Protein AF-A0A8S3CP83-F1 (afdb_monomer_lite)

Secondary structure (DSSP, 8-state):
-HHHHHHHHHHHHHHHTT---HHHHSPP-B-TTSSBPTT-S---

Radius of gyration: 12.52 Å; chains: 1; bounding box: 32×27×20 Å

Sequence (44 a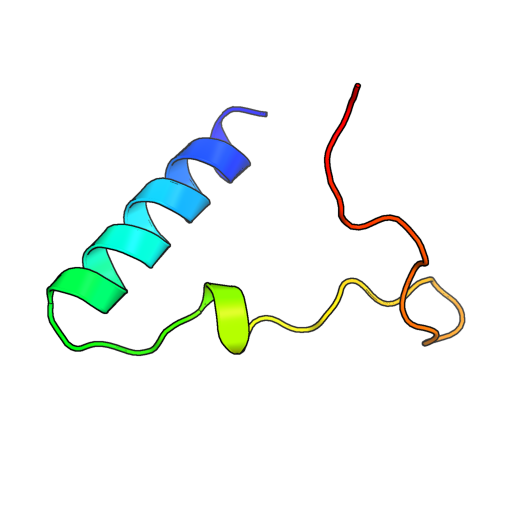a):
NKLLREKSHWEDRVKELGGTDFKKTAPKMLDNEGKEVPGNRGYK

Organism: NCBI:txid392030

pLDDT: mean 76.64, std 15.51, range [47.62, 96.44]

Foldseek 3Di:
DVVVVVVVVVLVVCVVVVHDNCVVVPPQPAPPVRHRPPDPPDDD

Structure (mmCIF, N/CA/C/O backbone):
data_AF-A0A8S3CP83-F1
#
_entry.id   AF-A0A8S3CP83-F1
#
loop_
_atom_site.group_PDB
_atom_site.id
_atom_site.type_symbol
_atom_site.label_atom_id
_atom_site.label_alt_id
_atom_site.label_comp_id
_atom_site.l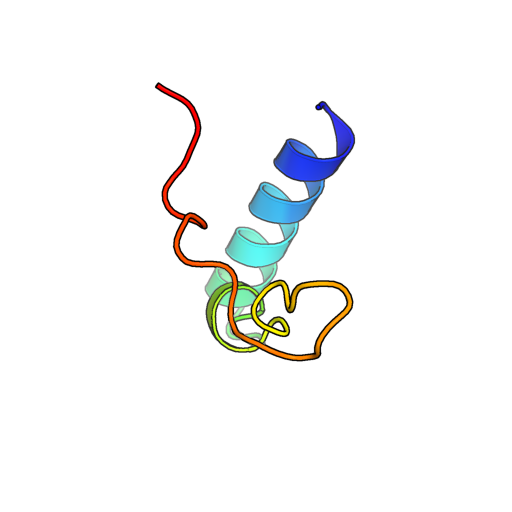abel_asym_id
_atom_site.label_entity_id
_atom_site.label_seq_id
_atom_site.pdbx_PDB_ins_code
_atom_site.Cartn_x
_atom_site.Cartn_y
_atom_site.Cartn_z
_atom_site.occupancy
_atom_site.B_iso_or_equiv
_atom_site.auth_seq_id
_atom_site.auth_comp_id
_atom_site.auth_asym_id
_atom_site.auth_atom_id
_atom_site.pdbx_PDB_model_num
ATOM 1 N N . ASN A 1 1 ? 13.314 4.983 -1.104 1.00 76.69 1 ASN A N 1
ATOM 2 C CA . ASN A 1 1 ? 12.453 5.110 -2.301 1.00 76.69 1 ASN A CA 1
ATOM 3 C C . ASN A 1 1 ? 11.158 5.828 -1.903 1.00 76.69 1 ASN A C 1
ATOM 5 O O . ASN A 1 1 ? 10.484 5.343 -1.001 1.00 76.69 1 ASN A O 1
ATOM 9 N N . LYS A 1 2 ? 10.859 7.001 -2.487 1.00 86.12 2 LYS A N 1
ATOM 10 C CA . LYS A 1 2 ? 9.696 7.841 -2.117 1.00 86.12 2 LYS A CA 1
ATOM 11 C C . LYS A 1 2 ? 8.362 7.174 -2.482 1.00 86.12 2 LYS A C 1
ATOM 13 O O . LYS A 1 2 ? 7.460 7.143 -1.654 1.00 86.12 2 LYS A O 1
ATOM 18 N N . LEU A 1 3 ? 8.295 6.558 -3.661 1.00 85.31 3 LEU A N 1
ATOM 19 C CA . LEU A 1 3 ? 7.086 5.910 -4.176 1.00 85.31 3 LEU A CA 1
ATOM 20 C C . LEU A 1 3 ? 6.675 4.691 -3.340 1.00 85.31 3 LEU A C 1
ATOM 22 O O . LEU A 1 3 ? 5.496 4.489 -3.082 1.00 85.31 3 LEU A O 1
ATOM 26 N N . LEU A 1 4 ? 7.642 3.906 -2.849 1.00 86.38 4 LEU A N 1
ATOM 27 C CA . LEU A 1 4 ? 7.343 2.754 -1.984 1.00 86.38 4 LEU A CA 1
ATOM 28 C C . LEU A 1 4 ? 6.750 3.166 -0.628 1.00 86.38 4 LEU A C 1
ATOM 30 O O . LEU A 1 4 ? 5.884 2.472 -0.102 1.00 86.38 4 LEU A O 1
ATOM 34 N N . ARG A 1 5 ? 7.199 4.296 -0.066 1.00 90.31 5 ARG A N 1
ATOM 35 C CA . ARG A 1 5 ? 6.644 4.831 1.188 1.00 90.31 5 ARG A CA 1
ATOM 36 C C . ARG A 1 5 ? 5.210 5.300 0.993 1.00 90.31 5 ARG A C 1
ATOM 38 O O . ARG A 1 5 ? 4.337 4.946 1.775 1.00 90.31 5 ARG A O 1
ATOM 45 N N . GLU A 1 6 ? 4.976 6.041 -0.082 1.00 93.88 6 GLU A N 1
ATOM 46 C CA . GLU A 1 6 ? 3.648 6.518 -0.451 1.00 93.88 6 GLU A CA 1
ATOM 47 C C . GLU A 1 6 ? 2.680 5.356 -0.703 1.00 93.88 6 GLU A C 1
ATOM 49 O O . GLU A 1 6 ? 1.590 5.344 -0.137 1.00 93.88 6 GLU A O 1
ATOM 54 N N . LYS A 1 7 ? 3.114 4.315 -1.426 1.00 90.56 7 LYS A N 1
ATOM 55 C CA . LYS A 1 7 ? 2.348 3.070 -1.595 1.00 90.56 7 LYS A CA 1
ATOM 56 C C . LYS A 1 7 ? 1.943 2.458 -0.252 1.00 90.56 7 LYS A C 1
ATOM 58 O O . LYS A 1 7 ? 0.769 2.173 -0.060 1.00 90.56 7 LYS A O 1
ATOM 63 N N . SER A 1 8 ? 2.880 2.309 0.690 1.00 88.75 8 SER A N 1
ATOM 64 C CA . SER A 1 8 ? 2.574 1.751 2.016 1.00 88.75 8 SER A CA 1
ATOM 65 C C . SER A 1 8 ? 1.526 2.574 2.769 1.00 88.75 8 SER A C 1
ATOM 67 O O . SER A 1 8 ? 0.643 1.990 3.389 1.00 88.75 8 SER A O 1
ATOM 69 N N . HIS A 1 9 ? 1.607 3.908 2.722 1.00 94.62 9 HIS A N 1
ATOM 70 C CA . HIS A 1 9 ? 0.627 4.779 3.380 1.00 94.62 9 HIS A CA 1
ATOM 71 C C . HIS A 1 9 ? -0.774 4.613 2.792 1.00 94.62 9 HIS A C 1
ATOM 73 O O . HIS A 1 9 ? -1.755 4.550 3.532 1.00 94.62 9 HIS A O 1
ATOM 79 N N . TRP A 1 10 ? -0.870 4.497 1.469 1.00 94.12 10 TRP A N 1
ATOM 80 C CA . TRP A 1 10 ? -2.143 4.246 0.805 1.00 94.12 10 TRP A CA 1
ATOM 81 C C . TRP A 1 10 ? -2.711 2.863 1.133 1.00 94.12 10 TRP A C 1
ATOM 83 O O . TRP A 1 10 ? -3.907 2.750 1.386 1.00 94.12 10 TRP A O 1
ATOM 93 N N . GLU A 1 11 ? -1.879 1.823 1.193 1.00 92.94 11 GLU A N 1
ATOM 94 C CA . GLU A 1 11 ? -2.317 0.473 1.579 1.00 92.94 11 GLU A CA 1
ATOM 95 C C . GLU A 1 11 ? -2.867 0.431 3.014 1.00 92.94 11 GLU A C 1
ATOM 97 O O . GLU A 1 11 ? -3.907 -0.185 3.252 1.00 92.94 11 GLU A O 1
ATOM 102 N N . ASP A 1 12 ? -2.219 1.131 3.953 1.00 93.81 12 ASP A N 1
ATOM 103 C CA . ASP A 1 12 ? -2.713 1.265 5.330 1.00 93.81 12 ASP A CA 1
ATOM 104 C C . ASP A 1 12 ? -4.056 1.998 5.366 1.00 93.81 12 ASP A C 1
ATOM 106 O O . ASP A 1 12 ? -5.002 1.540 6.010 1.00 93.81 12 ASP A O 1
ATOM 110 N N . ARG A 1 13 ? -4.184 3.081 4.591 1.00 94.81 13 ARG A N 1
ATOM 111 C CA . ARG A 1 13 ? -5.428 3.845 4.513 1.00 94.81 13 ARG A CA 1
ATOM 112 C C . ARG A 1 13 ? -6.588 3.023 3.958 1.00 94.81 13 ARG A C 1
ATOM 114 O O . ARG A 1 13 ? -7.697 3.109 4.478 1.00 94.81 13 ARG A O 1
ATOM 121 N N . VAL A 1 14 ? -6.355 2.225 2.917 1.00 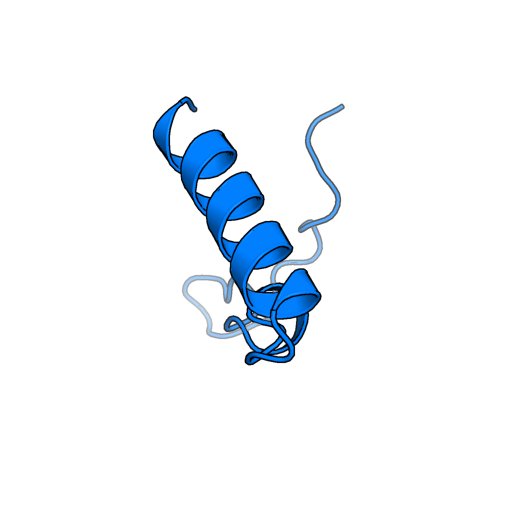92.06 14 VAL A N 1
ATOM 122 C CA . VAL A 1 14 ? -7.390 1.343 2.357 1.00 92.06 14 VAL A CA 1
ATOM 123 C C . VAL A 1 14 ? -7.871 0.346 3.410 1.00 92.06 14 VAL A C 1
ATOM 125 O O . VAL A 1 14 ? -9.076 0.145 3.548 1.00 92.06 14 VAL A O 1
ATOM 128 N N . LYS A 1 15 ? -6.952 -0.233 4.188 1.00 93.38 15 LYS A N 1
ATOM 129 C CA . LYS A 1 15 ? -7.290 -1.172 5.263 1.00 93.38 15 LYS A CA 1
ATOM 130 C C . LYS A 1 15 ? -8.094 -0.515 6.387 1.00 93.38 15 LYS A C 1
ATOM 132 O O . LYS A 1 15 ? -9.084 -1.091 6.829 1.00 93.38 15 LYS A O 1
ATOM 137 N N . GLU A 1 16 ? -7.704 0.679 6.831 1.00 94.81 16 GLU A N 1
ATOM 138 C CA . GLU A 1 16 ? -8.444 1.447 7.849 1.00 94.81 16 GLU A CA 1
ATOM 139 C C . GLU A 1 16 ? -9.887 1.741 7.429 1.00 94.81 16 GLU A C 1
ATOM 141 O O . GLU A 1 16 ? -10.791 1.740 8.259 1.00 94.81 16 GLU A O 1
ATOM 146 N N . LEU A 1 17 ? -10.108 1.960 6.132 1.00 96.44 17 LEU A N 1
ATOM 147 C CA . LEU A 1 17 ? -11.430 2.200 5.556 1.00 96.44 17 LEU A CA 1
ATOM 148 C C . LEU A 1 17 ? -12.248 0.909 5.348 1.00 96.44 17 LEU A C 1
ATOM 150 O O . LEU A 1 17 ? -13.323 0.963 4.755 1.00 96.44 17 LEU A O 1
ATOM 154 N N . GLY A 1 18 ? -11.762 -0.246 5.818 1.00 94.38 18 GLY A N 1
ATOM 155 C CA . GLY A 1 18 ? -12.421 -1.546 5.653 1.00 94.38 18 GLY A CA 1
ATOM 156 C C . GLY A 1 18 ? -12.214 -2.185 4.276 1.00 94.38 18 GLY A C 1
ATOM 157 O O . GLY A 1 18 ? -12.905 -3.141 3.930 1.00 94.38 18 GLY A O 1
ATOM 158 N N . GLY A 1 19 ? -11.283 -1.659 3.478 1.00 91.31 19 GLY A N 1
ATOM 159 C CA . GLY A 1 19 ? -10.903 -2.213 2.185 1.00 91.31 19 GLY A CA 1
ATOM 160 C C . GLY A 1 19 ? -9.931 -3.393 2.288 1.00 91.31 19 GLY A C 1
ATOM 161 O O . GLY A 1 19 ? -9.595 -3.890 3.363 1.00 91.31 19 GLY A O 1
ATOM 162 N N . THR A 1 20 ? -9.468 -3.865 1.132 1.00 88.50 20 THR A N 1
ATOM 163 C CA . THR A 1 20 ? -8.584 -5.032 1.028 1.00 88.50 20 THR A CA 1
ATOM 164 C C . THR A 1 20 ? -7.206 -4.775 1.645 1.00 88.50 20 THR A C 1
ATOM 166 O O . THR A 1 20 ? -6.566 -3.762 1.370 1.00 88.50 20 THR A O 1
ATOM 169 N N . ASP A 1 21 ? -6.706 -5.736 2.430 1.00 88.94 21 ASP A N 1
ATOM 170 C CA . ASP A 1 21 ? -5.341 -5.708 2.968 1.00 88.94 21 ASP A CA 1
ATOM 171 C C . ASP A 1 21 ? -4.323 -6.080 1.878 1.00 88.94 21 ASP A C 1
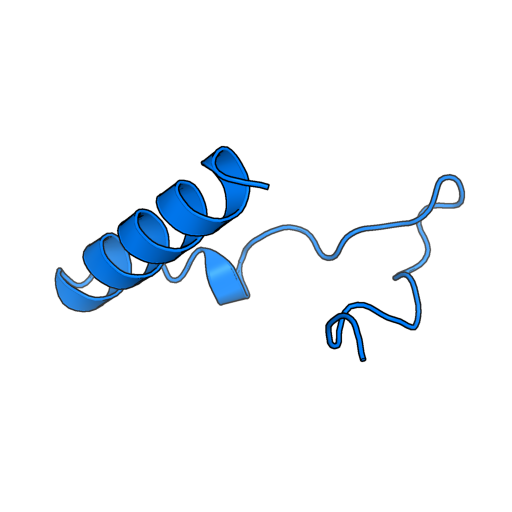ATOM 173 O O . ASP A 1 21 ? -3.907 -7.234 1.741 1.00 88.94 21 ASP A O 1
ATOM 177 N N . PHE A 1 22 ? -3.927 -5.078 1.092 1.00 83.81 22 PHE A N 1
ATOM 178 C CA . PHE A 1 22 ? -2.960 -5.229 0.007 1.00 83.81 22 PHE A CA 1
ATOM 179 C C . PHE A 1 22 ? -1.569 -5.643 0.480 1.00 83.81 22 PHE A C 1
ATOM 181 O O . PHE A 1 22 ? -0.851 -6.287 -0.275 1.00 83.81 22 PHE A O 1
ATOM 188 N N . LYS A 1 23 ? -1.186 -5.370 1.731 1.00 83.00 23 LYS A N 1
ATOM 189 C CA . LYS A 1 23 ? 0.093 -5.857 2.270 1.00 83.00 23 LYS A CA 1
ATOM 190 C C . LYS A 1 23 ? 0.089 -7.371 2.455 1.00 83.00 23 LYS A C 1
ATOM 192 O O . LYS A 1 23 ? 1.131 -8.007 2.326 1.00 83.00 23 LYS A O 1
ATOM 197 N N . LYS A 1 24 ? -1.080 -7.947 2.747 1.00 80.62 24 LYS A N 1
ATOM 198 C CA . LYS A 1 24 ? -1.271 -9.393 2.902 1.00 80.62 24 LYS A CA 1
ATOM 199 C C . LYS A 1 24 ? -1.527 -10.106 1.572 1.00 80.62 24 LYS A C 1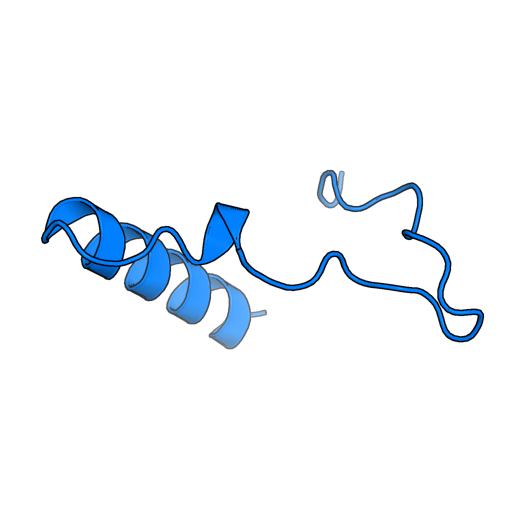
ATOM 201 O O . LYS A 1 24 ? -1.122 -11.257 1.429 1.00 80.62 24 LYS A O 1
ATOM 206 N N . THR A 1 25 ? -2.221 -9.459 0.635 1.00 77.62 25 THR A N 1
ATOM 207 C CA . THR A 1 25 ? -2.597 -10.057 -0.659 1.00 77.62 25 THR A CA 1
ATOM 208 C C . THR A 1 25 ? -1.622 -9.757 -1.789 1.00 77.62 25 THR A C 1
ATOM 210 O O . THR A 1 25 ? -1.686 -10.432 -2.816 1.00 77.62 25 THR A O 1
ATOM 213 N N . ALA A 1 26 ? -0.729 -8.773 -1.631 1.00 69.44 26 ALA A N 1
ATOM 214 C CA . ALA A 1 26 ? 0.279 -8.484 -2.638 1.00 69.44 26 ALA A CA 1
ATOM 215 C C . ALA A 1 26 ? 1.091 -9.749 -2.942 1.00 69.44 26 ALA A C 1
ATOM 217 O O . ALA A 1 26 ? 1.463 -10.479 -2.014 1.00 69.44 26 ALA A O 1
ATOM 218 N N . PRO A 1 27 ? 1.386 -10.011 -4.228 1.00 65.25 27 PRO A N 1
ATOM 219 C CA . PRO A 1 27 ? 2.230 -11.130 -4.596 1.00 65.25 27 PRO A CA 1
ATOM 220 C C . PRO A 1 27 ? 3.551 -11.001 -3.841 1.00 65.25 27 PRO A C 1
ATOM 222 O O . PRO A 1 27 ? 4.202 -9.950 -3.875 1.00 65.25 27 PRO A O 1
ATOM 225 N N . LYS A 1 28 ? 3.924 -12.065 -3.121 1.00 64.31 28 LYS A N 1
ATOM 226 C CA . LYS A 1 28 ? 5.263 -12.185 -2.543 1.00 64.31 28 LYS A CA 1
ATOM 227 C C . LYS A 1 28 ? 6.240 -11.921 -3.680 1.00 64.31 28 LYS A C 1
ATOM 229 O O . LYS A 1 28 ? 6.030 -12.452 -4.766 1.00 64.31 28 LYS A O 1
ATOM 234 N N . MET A 1 29 ? 7.240 -11.065 -3.472 1.00 63.66 29 MET A N 1
ATOM 235 C CA . MET A 1 29 ? 8.249 -10.847 -4.507 1.00 63.66 29 MET A CA 1
ATOM 236 C C . MET A 1 29 ? 8.893 -12.198 -4.815 1.00 63.66 29 MET A C 1
ATOM 238 O O . MET A 1 29 ? 9.603 -12.763 -3.983 1.00 63.66 29 MET A O 1
ATOM 242 N N . LEU A 1 30 ? 8.532 -12.742 -5.973 1.00 59.66 30 LEU A N 1
ATOM 243 C CA . LEU A 1 30 ? 9.119 -13.947 -6.519 1.00 59.66 30 LEU A CA 1
ATOM 244 C C . LEU A 1 30 ? 10.422 -13.529 -7.195 1.00 59.66 30 LEU A C 1
ATOM 246 O O . LEU A 1 30 ? 10.486 -12.460 -7.810 1.00 59.66 30 LEU A O 1
ATOM 250 N N . ASP A 1 31 ? 11.465 -14.335 -7.048 1.00 60.69 31 ASP A N 1
ATOM 251 C CA . ASP A 1 31 ? 12.662 -14.176 -7.863 1.00 60.69 31 ASP A CA 1
ATOM 252 C C . ASP A 1 31 ? 12.364 -14.509 -9.335 1.00 60.69 31 ASP A C 1
ATOM 254 O O . ASP A 1 31 ? 11.272 -14.949 -9.706 1.00 60.69 31 ASP A O 1
ATOM 258 N N . ASN A 1 32 ? 13.365 -14.310 -10.193 1.00 63.47 32 ASN A N 1
ATOM 259 C CA . ASN A 1 32 ? 13.286 -14.650 -11.615 1.00 63.47 32 ASN A CA 1
ATOM 260 C C . ASN A 1 32 ? 13.035 -16.153 -11.869 1.00 63.47 32 ASN A C 1
ATOM 262 O O . ASN A 1 32 ? 12.738 -16.528 -13.000 1.00 63.47 32 ASN A O 1
ATOM 266 N N . GLU A 1 33 ? 13.152 -17.008 -10.847 1.00 67.31 33 GLU A N 1
ATOM 267 C CA . GLU A 1 33 ? 12.886 -18.448 -10.901 1.00 67.31 33 GLU A CA 1
ATOM 268 C C . GLU A 1 33 ? 11.500 -18.819 -10.336 1.00 67.31 33 GLU A C 1
ATOM 270 O O . GLU A 1 33 ? 11.164 -20.001 -10.250 1.00 67.31 33 GLU A O 1
ATOM 275 N N . GLY A 1 34 ? 10.675 -17.835 -9.956 1.00 55.84 34 GLY A N 1
ATOM 276 C CA . GLY A 1 34 ? 9.341 -18.061 -9.396 1.00 55.84 34 GLY A CA 1
ATOM 277 C C . GLY A 1 34 ? 9.340 -18.559 -7.948 1.00 55.84 34 GLY A C 1
ATOM 278 O O . GLY A 1 34 ? 8.291 -18.970 -7.447 1.00 55.84 34 GLY A O 1
ATOM 279 N N . LYS A 1 35 ? 10.485 -18.535 -7.258 1.00 63.00 35 LYS A N 1
ATOM 280 C CA . LYS A 1 35 ? 10.598 -18.894 -5.842 1.00 63.00 35 LYS A CA 1
ATOM 281 C C . LYS A 1 35 ? 10.414 -17.648 -4.983 1.00 63.00 35 LYS A C 1
ATOM 283 O O . LYS A 1 35 ? 10.801 -16.541 -5.347 1.00 63.00 35 LYS A O 1
ATOM 288 N N . GLU A 1 36 ? 9.801 -17.822 -3.816 1.00 61.28 36 GLU A N 1
ATOM 289 C CA . GLU A 1 36 ? 9.685 -16.740 -2.837 1.00 61.28 36 GLU A CA 1
ATOM 290 C C . GLU A 1 36 ? 11.088 -16.314 -2.391 1.00 61.28 36 GLU A C 1
ATOM 292 O O . GLU A 1 36 ? 11.813 -17.124 -1.812 1.00 61.28 36 GLU A O 1
ATOM 297 N N . VAL A 1 37 ? 11.473 -15.054 -2.640 1.00 60.19 37 VAL A N 1
ATOM 298 C CA . VAL A 1 37 ? 12.794 -14.551 -2.238 1.00 60.19 37 VAL A CA 1
ATOM 299 C C . VAL A 1 37 ? 12.917 -14.646 -0.711 1.00 60.19 37 VAL A C 1
ATOM 301 O O . VAL A 1 37 ? 12.163 -13.972 0.009 1.00 60.19 37 VAL A O 1
ATOM 304 N N . PRO A 1 38 ? 13.879 -15.420 -0.174 1.00 55.66 38 PRO A N 1
ATOM 305 C CA . PRO A 1 38 ? 14.144 -15.451 1.256 1.00 55.66 38 PRO A CA 1
ATOM 306 C C . PRO A 1 38 ? 14.806 -14.124 1.647 1.00 55.66 38 PRO A C 1
ATOM 308 O O . PRO A 1 38 ? 16.019 -13.973 1.562 1.00 55.66 38 PRO A O 1
ATOM 311 N N . GLY A 1 39 ? 14.017 -13.113 2.018 1.00 58.56 39 GLY A N 1
ATOM 312 C CA . GLY A 1 39 ? 14.608 -11.803 2.319 1.00 58.56 39 GLY A CA 1
ATOM 313 C C . GLY A 1 39 ? 13.688 -10.594 2.384 1.00 58.56 39 GLY A C 1
ATOM 314 O O . GLY A 1 39 ? 14.178 -9.501 2.639 1.00 58.56 39 GLY A O 1
ATOM 315 N N . ASN A 1 40 ? 12.367 -10.736 2.241 1.00 52.81 40 ASN A N 1
ATOM 316 C CA . ASN A 1 40 ? 11.450 -9.584 2.274 1.00 52.81 40 ASN A CA 1
ATOM 317 C C . ASN A 1 40 ? 11.309 -8.883 3.654 1.00 52.81 40 ASN A C 1
ATOM 319 O O . ASN A 1 40 ? 10.384 -8.100 3.859 1.00 52.81 40 ASN A O 1
ATOM 323 N N . ARG A 1 41 ? 12.214 -9.136 4.613 1.00 57.47 41 ARG A N 1
ATOM 324 C CA . ARG A 1 41 ? 12.260 -8.493 5.938 1.00 57.47 41 ARG A CA 1
ATOM 325 C C . ARG A 1 41 ? 13.271 -7.344 5.979 1.00 57.47 41 ARG A C 1
ATOM 327 O O . ARG A 1 41 ? 14.184 -7.377 6.788 1.00 57.47 41 ARG A O 1
ATOM 334 N N . GLY A 1 42 ? 13.068 -6.327 5.145 1.00 58.91 42 GLY A N 1
ATOM 335 C CA . GLY A 1 42 ? 13.668 -5.002 5.335 1.00 58.91 42 GLY A CA 1
ATOM 336 C C . GLY A 1 42 ? 15.196 -4.896 5.198 1.00 58.91 42 GLY A C 1
ATOM 337 O O . GLY A 1 42 ? 15.959 -5.839 5.367 1.00 58.91 42 GLY A O 1
ATOM 338 N N . TYR A 1 43 ? 15.640 -3.687 4.868 1.00 47.62 43 TYR A N 1
ATOM 339 C CA . TYR A 1 43 ? 17.047 -3.298 4.935 1.00 47.62 43 TYR A CA 1
A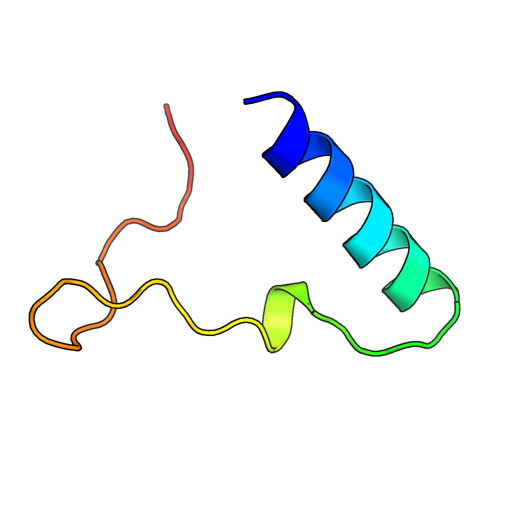TOM 340 C C . TYR A 1 43 ? 17.483 -3.190 6.408 1.00 47.62 43 TYR A C 1
ATOM 342 O O . TYR A 1 43 ? 16.683 -2.757 7.239 1.00 47.62 43 TYR A O 1
ATOM 350 N N . LYS A 1 44 ? 18.729 -3.579 6.715 1.00 53.97 44 LYS A N 1
ATOM 351 C CA . LYS A 1 44 ? 19.404 -3.197 7.969 1.00 53.97 44 LYS A CA 1
ATOM 352 C C . LYS A 1 44 ? 19.588 -1.683 8.034 1.00 53.97 44 LYS A C 1
ATOM 354 O O . LYS A 1 44 ? 19.854 -1.093 6.962 1.00 53.97 44 LYS A O 1
#

InterPro domains:
  IPR009360 Pre-mRNA-splicing factor Isy1 [PF06246] (1-44)
  IPR009360 Pre-mRNA-splicing factor Isy1 [PTHR13021] (1-44)
  IPR029012 Helix hairpin bin domain superfamily [G3DSA:1.10.287.660] (1-18)
  IPR037200 Pre-mRNA-splicing factor Isy1 superfamily [SSF140102] (1-24)